Protein AF-G7K9T1-F1 (afdb_monomer_lite)

pLDDT: mean 70.39, std 12.78, range [26.98, 88.88]

Secondary structure (DSSP, 8-state):
-------TT--S---SSPPPHHHHHHHHHHHHHHTT----TTS------TT-SSS---HHHHHHHHHSSS---TTSSSS---HHIIIII-HHHHHHHHHHHHHTT------SSHHHHHHHHHT-TT--HHHHHHHHHHHHH--

Sequence (143 aa):
MCALGWEVGGEAWSWRRILWAWEEELIVECSHLVNNVVLQTDVLERWQWDPDIDGGYTVSGAYHILTAQNRPSKSGCGHDESASHLILHCDIFDSLWQNVRSWIGVSGVEPYDICDHFFKFTHHIGSSKKRTSFLQLIWLLCV

Structure (mmCIF, N/CA/C/O backbone):
data_AF-G7K9T1-F1
#
_entry.id   AF-G7K9T1-F1
#
loop_
_atom_site.group_PDB
_atom_site.id
_atom_site.type_symbol
_atom_site.label_atom_id
_atom_site.label_alt_id
_atom_site.label_comp_id
_atom_site.label_asym_id
_atom_site.label_entity_id
_atom_site.label_seq_id
_atom_site.pdbx_PDB_ins_code
_atom_site.Cartn_x
_atom_site.Cartn_y
_atom_site.Cartn_z
_atom_site.occupancy
_atom_site.B_iso_or_equiv
_atom_site.auth_seq_id
_atom_site.auth_comp_id
_atom_site.auth_asym_id
_atom_site.auth_atom_id
_atom_site.pdbx_PDB_model_num
ATOM 1 N N . MET A 1 1 ? 33.728 -10.689 3.811 1.00 29.03 1 MET A N 1
ATOM 2 C CA . MET A 1 1 ? 33.158 -11.694 4.732 1.00 29.03 1 MET A CA 1
ATOM 3 C C . MET A 1 1 ? 32.466 -10.937 5.855 1.00 29.03 1 MET A C 1
ATOM 5 O O . MET A 1 1 ? 33.137 -10.466 6.761 1.00 29.03 1 MET A O 1
ATOM 9 N N . CYS A 1 2 ? 31.160 -10.699 5.724 1.00 26.98 2 CYS A N 1
ATOM 10 C CA . CYS A 1 2 ? 30.364 -10.021 6.748 1.00 26.98 2 CYS A CA 1
ATOM 11 C C . CYS A 1 2 ? 30.034 -11.028 7.851 1.00 26.98 2 CYS A C 1
ATOM 13 O O . CYS A 1 2 ? 29.334 -12.008 7.608 1.00 26.98 2 CYS A O 1
ATOM 15 N N . ALA A 1 3 ? 30.597 -10.805 9.035 1.00 33.59 3 ALA A N 1
ATOM 16 C CA . ALA A 1 3 ? 30.340 -11.606 10.217 1.00 33.59 3 ALA A CA 1
ATOM 17 C C . ALA A 1 3 ? 29.078 -11.091 10.926 1.00 33.59 3 ALA A C 1
ATOM 19 O O . ALA A 1 3 ? 29.035 -9.952 11.375 1.00 33.59 3 ALA A O 1
ATOM 20 N N . LEU A 1 4 ? 28.062 -11.956 10.943 1.00 43.31 4 LEU A N 1
ATOM 21 C CA . LEU A 1 4 ? 27.186 -12.288 12.071 1.00 43.31 4 LEU A CA 1
ATOM 22 C C . LEU A 1 4 ? 26.812 -11.150 13.039 1.00 43.31 4 LEU A C 1
ATOM 24 O O . LEU A 1 4 ? 27.547 -10.827 13.963 1.00 43.31 4 LEU A O 1
ATOM 28 N N . GLY A 1 5 ? 25.581 -10.668 12.878 1.00 36.62 5 GLY A N 1
ATOM 29 C CA . GLY A 1 5 ? 24.796 -9.988 13.909 1.00 36.62 5 GLY A CA 1
ATOM 30 C C . GLY A 1 5 ? 23.368 -10.535 13.917 1.00 36.62 5 GLY A C 1
ATOM 31 O O . GLY A 1 5 ? 22.418 -9.787 13.737 1.00 36.62 5 GLY A O 1
ATOM 32 N N . TRP A 1 6 ? 23.229 -11.859 14.005 1.00 46.31 6 TRP A N 1
ATOM 33 C CA . TRP A 1 6 ? 21.948 -12.549 14.193 1.00 46.31 6 TRP A CA 1
ATOM 34 C C . TRP A 1 6 ? 22.057 -13.347 15.491 1.00 46.31 6 TRP A C 1
ATOM 36 O O . TRP A 1 6 ? 22.256 -14.559 15.474 1.00 46.31 6 TRP A O 1
ATOM 46 N N . GLU A 1 7 ? 22.041 -12.653 16.627 1.00 38.16 7 GLU A N 1
ATOM 47 C CA . GLU A 1 7 ? 22.002 -13.325 17.922 1.00 38.16 7 GLU A CA 1
ATOM 48 C C . GLU A 1 7 ? 20.568 -13.734 18.273 1.00 38.16 7 GLU A C 1
ATOM 50 O O . GLU A 1 7 ? 19.595 -13.006 18.042 1.00 38.16 7 GLU A O 1
ATOM 55 N N . VAL A 1 8 ? 20.457 -14.935 18.842 1.00 42.88 8 VAL A N 1
ATOM 56 C CA . VAL A 1 8 ? 19.244 -15.526 19.415 1.00 42.88 8 VAL A CA 1
ATOM 57 C C . VAL A 1 8 ? 18.907 -14.747 20.688 1.00 42.88 8 VAL A C 1
ATOM 59 O O . VAL A 1 8 ? 19.267 -15.126 21.795 1.00 42.88 8 VAL A O 1
ATOM 62 N N . GLY A 1 9 ? 18.285 -13.590 20.491 1.00 49.50 9 GLY A N 1
ATOM 63 C CA . GLY A 1 9 ? 17.938 -12.640 21.547 1.00 49.50 9 GLY A CA 1
ATOM 64 C C . GLY A 1 9 ? 17.066 -11.477 21.075 1.00 49.50 9 GLY A C 1
ATOM 65 O O . GLY A 1 9 ? 16.529 -10.767 21.910 1.00 49.50 9 GLY A O 1
ATOM 66 N N . GLY A 1 10 ? 16.873 -11.289 19.761 1.00 48.22 10 GLY A N 1
ATOM 67 C CA . GLY A 1 10 ? 15.834 -10.404 19.209 1.00 48.22 10 GLY A CA 1
ATOM 68 C C . GLY A 1 10 ? 15.991 -8.905 19.494 1.00 48.22 10 GLY A C 1
ATOM 69 O O . GLY A 1 10 ? 15.143 -8.122 19.080 1.00 48.22 10 GLY A O 1
ATOM 70 N N . GLU A 1 11 ? 17.063 -8.474 20.150 1.00 56.69 11 GLU A N 1
ATOM 71 C CA . GLU A 1 11 ? 17.321 -7.065 20.446 1.00 56.69 11 GLU A CA 1
ATOM 72 C C . GLU A 1 11 ? 18.282 -6.466 19.412 1.00 56.69 11 GLU A C 1
ATOM 74 O O . GLU A 1 11 ? 19.459 -6.254 19.680 1.00 56.69 11 GLU A O 1
ATOM 79 N N . ALA A 1 12 ? 17.798 -6.211 18.194 1.00 55.62 12 ALA A N 1
ATOM 80 C CA . ALA A 1 12 ? 18.599 -5.522 17.169 1.00 55.62 12 ALA A CA 1
ATOM 81 C C . ALA A 1 12 ? 17.937 -4.260 16.596 1.00 55.62 12 ALA A C 1
ATOM 83 O O . ALA A 1 12 ? 18.579 -3.509 15.864 1.00 55.62 12 ALA A O 1
ATOM 84 N N . TRP A 1 13 ? 16.677 -3.985 16.947 1.00 55.84 13 TRP A N 1
ATOM 85 C CA . TRP A 1 13 ? 15.938 -2.842 16.416 1.00 55.84 13 TRP A CA 1
ATOM 86 C C . TRP A 1 13 ? 15.186 -2.134 17.537 1.00 55.84 13 TRP A C 1
ATOM 88 O O . TRP A 1 13 ? 14.224 -2.660 18.089 1.00 55.84 13 TRP A O 1
ATOM 98 N N . SER A 1 14 ? 15.637 -0.927 17.876 1.00 68.81 14 SER A N 1
ATOM 99 C CA . SER A 1 14 ? 14.923 -0.019 18.769 1.00 68.81 14 SER A CA 1
ATOM 100 C C . SER A 1 14 ? 14.274 1.101 17.960 1.00 68.81 14 SER A C 1
ATOM 102 O O . SER A 1 14 ? 14.859 1.661 17.027 1.00 68.81 14 SER A O 1
ATOM 104 N N . TRP A 1 15 ? 13.032 1.437 18.304 1.00 70.31 15 TRP A N 1
ATOM 105 C CA . TRP A 1 15 ? 12.357 2.590 17.722 1.00 70.31 15 TRP A CA 1
ATOM 106 C C . TRP A 1 15 ? 13.078 3.873 18.151 1.00 70.31 15 TRP A C 1
ATOM 108 O O . TRP A 1 15 ? 13.440 4.032 19.315 1.00 70.31 15 TRP A O 1
ATOM 118 N N . ARG A 1 16 ? 13.252 4.834 17.228 1.00 79.12 16 ARG A N 1
ATOM 119 C CA . ARG A 1 16 ? 13.896 6.132 17.539 1.00 79.12 16 ARG A CA 1
ATOM 120 C C . ARG A 1 16 ? 13.173 6.927 18.631 1.00 79.12 16 ARG A C 1
ATOM 122 O O . ARG A 1 16 ? 13.762 7.833 19.213 1.00 79.12 16 ARG A O 1
ATOM 129 N N . ARG A 1 17 ? 11.899 6.619 18.878 1.00 88.88 17 ARG A N 1
ATOM 130 C CA . ARG A 1 17 ? 11.106 7.148 19.987 1.00 88.88 17 ARG A CA 1
ATOM 131 C C . ARG A 1 17 ? 10.185 6.069 20.539 1.00 88.88 17 ARG A C 1
ATOM 133 O O . ARG A 1 17 ? 9.843 5.133 19.821 1.00 88.88 17 ARG A O 1
ATOM 140 N N . ILE A 1 18 ? 9.746 6.261 21.782 1.00 83.38 18 ILE A N 1
ATOM 141 C CA . ILE A 1 18 ? 8.672 5.466 22.381 1.00 83.38 18 ILE A CA 1
ATOM 142 C C . ILE A 1 18 ? 7.415 5.644 21.526 1.00 83.38 18 ILE A C 1
ATOM 144 O O . ILE A 1 18 ? 7.086 6.757 21.087 1.00 83.38 18 ILE A O 1
ATOM 148 N N . LEU A 1 19 ? 6.760 4.524 21.256 1.00 82.50 19 LEU A N 1
ATOM 149 C CA . LEU A 1 19 ? 5.530 4.485 20.496 1.00 82.50 19 LEU A CA 1
ATOM 150 C C . LEU A 1 19 ? 4.380 4.985 21.362 1.00 82.50 19 LEU A C 1
ATOM 152 O O . LEU A 1 19 ? 4.348 4.800 22.578 1.00 82.50 19 LEU A O 1
ATOM 156 N N . TRP A 1 20 ? 3.425 5.650 20.737 1.00 86.00 20 TRP A N 1
ATOM 157 C CA . TRP A 1 20 ? 2.174 5.948 21.408 1.00 86.00 20 TRP A CA 1
ATOM 158 C C . TRP A 1 20 ? 1.330 4.681 21.526 1.00 86.00 20 TRP A C 1
ATOM 160 O O . TRP A 1 20 ? 1.437 3.780 20.701 1.00 86.00 20 TRP A O 1
ATOM 170 N N . ALA A 1 21 ? 0.424 4.644 22.506 1.00 83.69 21 ALA A N 1
ATOM 171 C CA . ALA A 1 21 ? -0.456 3.492 22.718 1.00 83.69 21 ALA A CA 1
ATOM 172 C C . ALA A 1 21 ? -1.205 3.072 21.438 1.00 83.69 21 ALA A C 1
ATOM 174 O O . ALA A 1 21 ? -1.349 1.889 21.162 1.00 83.69 21 ALA A O 1
ATOM 175 N N . TRP A 1 22 ? -1.618 4.034 20.606 1.00 78.94 22 TRP A N 1
ATOM 176 C CA . TRP A 1 22 ? -2.276 3.736 19.334 1.00 78.94 22 TRP A CA 1
ATOM 177 C C . TRP A 1 22 ? -1.323 3.158 18.275 1.00 78.94 22 TRP A C 1
ATOM 179 O O . TRP A 1 22 ? -1.767 2.394 17.428 1.00 78.94 22 TRP A O 1
ATOM 189 N N . GLU A 1 23 ? -0.030 3.487 18.310 1.00 81.31 23 GLU A N 1
ATOM 190 C CA . GLU A 1 23 ? 0.982 2.912 17.412 1.00 81.31 23 GLU A CA 1
ATOM 191 C C . GLU A 1 23 ? 1.320 1.475 17.808 1.00 81.31 23 GLU A C 1
ATOM 193 O O . GLU A 1 23 ? 1.449 0.619 16.938 1.00 81.31 23 GLU A O 1
ATOM 198 N N . GLU A 1 24 ? 1.415 1.188 19.109 1.00 83.50 24 GLU A N 1
ATOM 199 C CA . GLU A 1 24 ? 1.594 -0.181 19.608 1.00 83.50 24 GLU A CA 1
ATOM 200 C C . GLU A 1 24 ? 0.410 -1.069 19.218 1.00 83.50 24 GLU A C 1
ATOM 2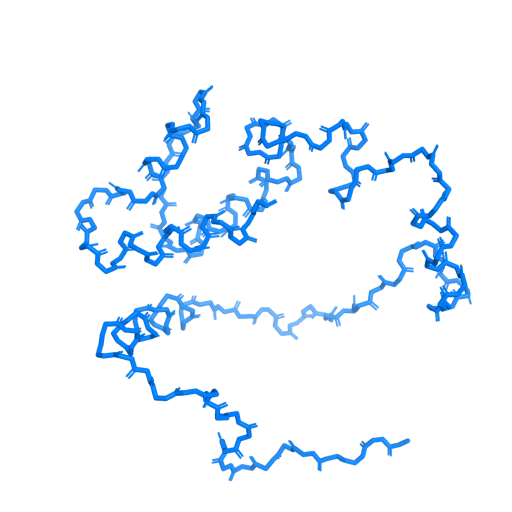02 O O . GLU A 1 24 ? 0.592 -2.179 18.724 1.00 83.50 24 GLU A O 1
ATOM 207 N N . GLU A 1 25 ? -0.811 -0.557 19.364 1.00 82.50 25 GLU A N 1
ATOM 208 C CA . GLU A 1 25 ? -2.017 -1.261 18.934 1.00 82.50 25 GLU A CA 1
ATOM 209 C C . GLU A 1 25 ? -2.052 -1.489 17.418 1.00 82.50 25 GLU A C 1
ATOM 211 O O . GLU A 1 25 ? -2.433 -2.576 16.982 1.00 82.50 25 GLU A O 1
ATOM 216 N N . LEU A 1 26 ? -1.623 -0.504 16.614 1.00 79.25 26 LEU A N 1
ATOM 217 C CA . LEU A 1 26 ? -1.465 -0.688 15.170 1.00 79.25 26 LEU A CA 1
ATOM 218 C C . LEU A 1 26 ? -0.441 -1.781 14.872 1.00 79.25 26 LEU A C 1
ATOM 220 O O . LEU A 1 26 ? -0.718 -2.633 14.044 1.00 79.25 26 LEU A O 1
ATOM 224 N N . ILE A 1 27 ? 0.703 -1.812 15.559 1.00 81.31 27 ILE A N 1
ATOM 225 C CA . ILE A 1 27 ? 1.731 -2.848 15.369 1.00 81.31 27 ILE A CA 1
ATOM 226 C C . ILE A 1 27 ? 1.207 -4.237 15.727 1.00 81.31 27 ILE A C 1
ATOM 228 O O . ILE A 1 27 ? 1.515 -5.199 15.023 1.00 81.31 27 ILE A O 1
ATOM 232 N N . VAL A 1 28 ? 0.406 -4.361 16.785 1.00 82.25 28 VAL A N 1
ATOM 233 C CA . VAL A 1 28 ? -0.260 -5.626 17.121 1.00 82.25 28 VAL A CA 1
ATOM 234 C C . VAL A 1 28 ? -1.185 -6.051 15.979 1.00 82.25 28 VAL A C 1
ATOM 236 O O . VAL A 1 28 ? -1.137 -7.203 15.548 1.00 82.25 28 VAL A O 1
ATOM 239 N N . GLU A 1 29 ? -1.967 -5.126 15.422 1.00 79.00 29 GLU A N 1
ATOM 240 C CA . GLU A 1 29 ? -2.827 -5.399 14.266 1.00 79.00 29 GLU A CA 1
ATOM 241 C C . GLU A 1 29 ? -2.024 -5.766 13.002 1.00 79.00 29 GLU A C 1
ATOM 243 O O . GLU A 1 29 ? -2.344 -6.762 12.348 1.00 79.00 29 GLU A O 1
ATOM 248 N N . CYS A 1 30 ? -0.932 -5.048 12.709 1.00 74.56 30 CYS A N 1
ATOM 249 C CA . CYS A 1 30 ? 0.022 -5.385 11.648 1.00 74.56 30 CYS A CA 1
ATOM 250 C C . CYS A 1 30 ? 0.535 -6.812 11.823 1.00 74.56 30 CYS A C 1
ATOM 252 O O . CYS A 1 30 ? 0.528 -7.597 10.881 1.00 74.56 30 CYS A O 1
ATOM 254 N N . SER A 1 31 ? 0.985 -7.142 13.035 1.00 78.06 31 SER A N 1
ATOM 255 C CA . SER A 1 31 ? 1.562 -8.439 13.371 1.00 78.06 31 SER A CA 1
ATOM 256 C C . SER A 1 31 ? 0.552 -9.552 13.122 1.00 78.06 31 SER A C 1
ATOM 258 O O . SER A 1 31 ? 0.879 -10.543 12.478 1.00 78.06 31 SER A O 1
ATOM 260 N N . HIS A 1 32 ? -0.706 -9.379 13.532 1.00 77.81 32 HIS A N 1
ATOM 261 C CA . HIS A 1 32 ? -1.757 -10.355 13.240 1.00 77.81 32 HIS A CA 1
ATOM 262 C C . HIS A 1 32 ? -2.000 -10.552 11.738 1.00 77.81 32 HIS A C 1
ATOM 264 O O . HIS A 1 32 ? -2.229 -11.680 11.309 1.00 77.81 32 HIS A O 1
ATOM 270 N N . LEU A 1 33 ? -1.927 -9.489 10.937 1.00 69.81 33 LEU A N 1
ATOM 271 C CA . LEU A 1 33 ? -2.102 -9.575 9.484 1.00 69.81 33 LEU A CA 1
ATOM 272 C C . LEU A 1 33 ? -0.886 -10.216 8.795 1.00 69.81 33 LEU A C 1
ATOM 274 O O . LEU A 1 33 ? -1.052 -11.059 7.914 1.00 69.81 33 LEU A O 1
ATOM 278 N N . VAL A 1 34 ? 0.332 -9.882 9.227 1.00 69.81 34 VAL A N 1
ATOM 279 C CA . VAL A 1 34 ? 1.584 -10.447 8.692 1.00 69.81 34 VAL A CA 1
ATOM 280 C C . VAL A 1 34 ? 1.767 -11.910 9.098 1.00 69.81 34 VAL A C 1
ATOM 282 O O . VAL A 1 34 ? 2.232 -12.703 8.291 1.00 69.81 34 VAL A O 1
ATOM 285 N N . ASN A 1 35 ? 1.360 -12.311 10.303 1.00 69.06 35 ASN A N 1
ATOM 286 C CA . ASN A 1 35 ? 1.507 -13.698 10.767 1.00 69.06 35 ASN A CA 1
ATOM 287 C C . ASN A 1 35 ? 0.665 -14.711 9.971 1.00 69.06 35 ASN A C 1
ATOM 289 O O . ASN A 1 35 ? 0.904 -15.910 10.077 1.00 69.06 35 ASN A O 1
ATOM 293 N N . ASN A 1 36 ? -0.295 -14.255 9.160 1.00 65.19 36 ASN A N 1
ATOM 294 C CA . ASN A 1 36 ? -1.020 -15.116 8.222 1.00 65.19 36 ASN A CA 1
ATOM 295 C C . ASN A 1 36 ? -0.287 -15.294 6.878 1.00 65.19 36 ASN A C 1
ATOM 297 O O . ASN A 1 36 ? -0.766 -16.030 6.016 1.00 65.19 36 ASN A O 1
ATOM 301 N N . VAL A 1 37 ? 0.861 -14.637 6.680 1.00 61.97 37 VAL A N 1
ATOM 302 C CA . VAL A 1 37 ? 1.709 -14.821 5.497 1.00 61.97 37 VAL A CA 1
ATOM 303 C C . VAL A 1 37 ? 2.560 -16.059 5.686 1.00 61.97 37 VAL A C 1
ATOM 305 O O . VAL A 1 37 ? 3.422 -16.115 6.561 1.00 61.97 37 VAL A O 1
ATOM 308 N N . VAL A 1 38 ? 2.377 -17.031 4.803 1.00 64.50 38 VAL A N 1
ATOM 309 C CA . VAL A 1 38 ? 3.353 -18.100 4.620 1.00 64.50 38 VAL A CA 1
ATOM 310 C C . VAL A 1 38 ? 4.333 -17.628 3.554 1.00 64.50 38 VAL A C 1
ATOM 312 O O . VAL A 1 38 ? 3.995 -17.591 2.372 1.00 64.50 38 VAL A O 1
ATOM 315 N N . LEU A 1 39 ? 5.533 -17.225 3.973 1.00 59.78 39 LEU A N 1
ATOM 316 C CA . LEU A 1 39 ? 6.616 -16.935 3.037 1.00 59.78 39 LEU A CA 1
ATOM 317 C C . LEU A 1 39 ? 7.015 -18.240 2.340 1.00 59.78 39 LEU A C 1
ATOM 319 O O . LEU A 1 39 ? 7.306 -19.240 3.001 1.00 59.78 39 LEU A O 1
ATOM 323 N N . GLN A 1 40 ? 7.000 -18.233 1.009 1.00 59.97 40 GLN A N 1
ATOM 324 C CA . GLN A 1 40 ? 7.471 -19.353 0.201 1.00 59.97 40 GLN A CA 1
ATOM 325 C C . GLN A 1 40 ? 8.996 -19.419 0.302 1.00 59.97 40 GLN A C 1
ATOM 327 O O . GLN A 1 40 ? 9.708 -18.667 -0.353 1.00 59.97 40 GLN A O 1
ATOM 332 N N . THR A 1 41 ? 9.502 -20.290 1.173 1.00 59.84 41 THR A N 1
ATOM 333 C CA . THR A 1 41 ? 10.946 -20.488 1.382 1.00 59.84 41 THR A CA 1
ATOM 334 C C . THR A 1 41 ? 11.582 -21.405 0.335 1.00 59.84 41 THR A C 1
ATOM 336 O O . THR A 1 41 ? 12.800 -21.583 0.330 1.00 59.84 41 THR A O 1
ATOM 339 N N . ASP A 1 42 ? 10.771 -21.999 -0.541 1.00 67.50 42 ASP A N 1
ATOM 340 C CA . ASP A 1 42 ? 11.182 -22.860 -1.649 1.00 67.50 42 ASP A CA 1
ATOM 341 C C . ASP A 1 42 ? 11.500 -22.079 -2.934 1.00 67.50 42 ASP A C 1
ATOM 343 O O . ASP A 1 42 ? 12.194 -22.594 -3.814 1.00 67.50 42 ASP A O 1
ATOM 347 N N . VAL A 1 43 ? 11.072 -20.818 -3.021 1.00 64.19 43 VAL A N 1
ATOM 348 C CA . VAL A 1 43 ? 11.514 -19.888 -4.059 1.00 64.19 43 VAL A CA 1
ATOM 349 C C . VAL A 1 43 ? 12.797 -19.217 -3.576 1.00 64.19 43 VAL A C 1
ATOM 351 O O . VAL A 1 43 ? 12.820 -18.542 -2.551 1.00 64.19 43 VAL A O 1
ATOM 354 N N . LEU A 1 44 ? 13.897 -19.394 -4.314 1.00 54.59 44 LEU A N 1
ATOM 355 C CA . LEU A 1 44 ? 15.119 -18.632 -4.062 1.00 54.59 44 LEU A CA 1
ATOM 356 C C . LEU A 1 44 ? 14.817 -17.144 -4.283 1.00 54.59 44 LEU A C 1
ATOM 358 O O . LEU A 1 44 ? 14.731 -16.702 -5.429 1.00 54.59 44 LEU A O 1
ATOM 362 N N . GLU A 1 45 ? 14.690 -16.378 -3.198 1.00 54.44 45 GLU A N 1
ATOM 363 C CA . GLU A 1 45 ? 14.650 -14.914 -3.231 1.00 54.44 45 GLU A CA 1
ATOM 364 C C . GLU A 1 45 ? 15.987 -14.389 -3.773 1.00 54.44 45 GLU A C 1
ATOM 366 O O . GLU A 1 45 ? 16.939 -14.103 -3.042 1.00 54.44 45 GLU A O 1
ATOM 371 N N . ARG A 1 46 ? 16.099 -14.317 -5.100 1.00 54.78 46 ARG A N 1
ATOM 372 C CA . ARG A 1 46 ? 17.262 -13.757 -5.775 1.00 54.78 46 ARG A CA 1
ATOM 373 C C . ARG A 1 46 ? 16.966 -12.302 -6.104 1.00 54.78 46 ARG A C 1
ATOM 375 O O . ARG A 1 46 ? 16.203 -12.006 -7.014 1.00 54.78 46 ARG A O 1
ATOM 382 N N . TRP A 1 47 ? 17.640 -11.397 -5.403 1.00 57.72 47 TRP A N 1
ATOM 383 C CA . TRP A 1 47 ? 17.759 -10.010 -5.836 1.00 57.72 47 TRP A CA 1
ATOM 384 C C . TRP A 1 47 ? 18.558 -9.981 -7.141 1.00 57.72 47 TRP A C 1
ATOM 386 O O . TRP A 1 47 ? 19.777 -10.164 -7.134 1.00 57.72 47 TRP A O 1
ATOM 396 N N . GLN A 1 48 ? 17.865 -9.823 -8.267 1.00 61.94 48 GLN A N 1
ATOM 397 C CA . GLN A 1 48 ? 18.477 -9.759 -9.588 1.00 61.94 48 GLN A CA 1
ATOM 398 C C . GLN A 1 48 ? 18.556 -8.307 -10.055 1.00 61.94 48 GLN A C 1
ATOM 400 O O . GLN A 1 48 ? 17.570 -7.574 -10.042 1.00 61.94 48 GLN A O 1
ATOM 405 N N . TRP A 1 49 ? 19.752 -7.893 -10.469 1.00 67.62 49 TRP A N 1
ATOM 406 C CA . TRP A 1 49 ? 19.941 -6.654 -11.207 1.00 67.62 49 TRP A CA 1
ATOM 407 C C . TRP A 1 49 ? 19.571 -6.921 -12.668 1.00 67.62 49 TRP A C 1
ATOM 409 O O . TRP A 1 49 ? 20.375 -7.433 -13.435 1.00 67.62 49 TRP A O 1
ATOM 419 N N . ASP A 1 50 ? 18.319 -6.646 -13.020 1.00 63.25 50 ASP A N 1
ATOM 420 C CA . ASP A 1 50 ? 17.765 -6.890 -14.358 1.00 63.25 50 ASP A CA 1
ATOM 421 C C . ASP A 1 50 ? 18.486 -6.158 -15.517 1.00 63.25 50 ASP A C 1
ATOM 423 O O . ASP A 1 50 ? 18.604 -6.731 -16.599 1.00 63.25 50 ASP A O 1
ATOM 427 N N . PRO A 1 51 ? 19.044 -4.940 -15.331 1.00 66.88 51 PRO A N 1
ATOM 428 C CA . PRO A 1 51 ? 19.662 -4.208 -16.437 1.00 66.88 51 PRO A CA 1
ATOM 429 C C . PRO A 1 51 ? 20.944 -4.827 -17.001 1.00 66.88 51 PRO A C 1
ATOM 431 O O . PRO A 1 51 ? 21.330 -4.486 -18.117 1.00 66.88 51 PRO A O 1
ATOM 434 N N . ASP A 1 52 ? 21.634 -5.671 -16.232 1.00 62.41 52 ASP A N 1
ATOM 435 C CA . ASP A 1 52 ? 22.867 -6.315 -16.678 1.00 62.41 52 ASP A CA 1
ATOM 436 C C . ASP A 1 52 ? 23.066 -7.653 -15.950 1.00 62.41 52 ASP A C 1
ATOM 438 O O . ASP A 1 52 ? 23.286 -7.707 -14.737 1.00 62.41 52 ASP A O 1
ATOM 442 N N . ILE A 1 53 ? 22.942 -8.742 -16.712 1.00 60.16 53 ILE A N 1
ATOM 443 C CA . ILE A 1 53 ? 23.046 -10.123 -16.222 1.00 60.16 53 ILE A CA 1
ATOM 444 C C . ILE A 1 53 ? 24.519 -10.557 -16.110 1.00 60.16 53 ILE A C 1
ATOM 446 O O . ILE A 1 53 ? 24.834 -11.425 -15.293 1.00 60.16 53 ILE A O 1
ATOM 450 N N . ASP A 1 54 ? 25.423 -9.925 -16.867 1.00 60.84 54 ASP A N 1
ATOM 451 C CA . ASP A 1 54 ? 26.843 -10.296 -16.938 1.00 60.84 54 ASP A CA 1
ATOM 452 C C . ASP A 1 54 ? 27.735 -9.345 -16.121 1.00 60.84 54 ASP A C 1
ATOM 454 O O . ASP A 1 54 ? 28.711 -9.769 -15.493 1.00 60.84 54 ASP A O 1
ATOM 458 N N . GLY A 1 55 ? 27.389 -8.058 -16.081 1.00 62.44 55 GLY A N 1
ATOM 459 C CA . GLY A 1 55 ? 27.995 -7.045 -15.226 1.00 62.44 55 GLY A CA 1
ATOM 460 C C . GLY A 1 55 ? 27.095 -6.762 -14.032 1.00 62.44 55 GLY A C 1
ATOM 461 O O . GLY A 1 55 ? 26.188 -5.942 -14.103 1.00 62.44 55 GLY A O 1
ATOM 462 N N . GLY A 1 56 ? 27.338 -7.434 -12.905 1.00 65.56 56 GLY A N 1
ATOM 463 C CA . GLY A 1 56 ? 26.583 -7.186 -11.671 1.00 65.56 56 GLY A CA 1
ATOM 464 C C . GLY A 1 56 ? 26.494 -5.696 -11.290 1.00 65.56 56 GLY A C 1
ATOM 465 O O . GLY A 1 56 ? 27.219 -4.852 -11.809 1.00 65.56 56 GLY A O 1
ATOM 466 N N . TYR A 1 57 ? 25.614 -5.365 -10.343 1.00 67.12 57 TYR A N 1
ATOM 467 C CA . TYR A 1 57 ? 25.300 -3.985 -9.948 1.00 67.12 57 TYR A CA 1
ATOM 468 C C . TYR A 1 57 ? 26.528 -3.055 -9.854 1.00 67.12 57 TYR A C 1
ATOM 470 O O . TYR A 1 57 ? 27.381 -3.202 -8.973 1.00 67.12 57 TYR A O 1
ATOM 478 N N . THR A 1 58 ? 26.578 -2.039 -10.722 1.00 78.12 58 THR A N 1
ATOM 479 C CA . THR A 1 58 ? 27.529 -0.927 -10.608 1.00 78.12 58 THR A CA 1
ATOM 480 C C . THR A 1 58 ? 26.787 0.375 -10.333 1.00 78.12 58 THR A C 1
ATOM 482 O O . THR A 1 58 ? 25.778 0.686 -10.966 1.00 78.12 58 THR A O 1
ATOM 485 N N . VAL A 1 59 ? 27.320 1.184 -9.413 1.00 73.25 59 VAL A N 1
ATOM 486 C CA . VAL A 1 59 ? 26.752 2.503 -9.076 1.00 73.25 59 VAL A CA 1
ATOM 487 C C . VAL A 1 59 ? 26.676 3.405 -10.314 1.00 73.25 59 VAL A C 1
ATOM 489 O O . VAL A 1 59 ? 25.704 4.132 -10.484 1.00 73.25 59 VAL A O 1
ATOM 492 N N . SER A 1 60 ? 27.668 3.319 -11.207 1.00 73.31 60 SER A N 1
ATOM 493 C CA . SER A 1 60 ? 27.693 4.069 -12.470 1.00 73.31 60 SER A CA 1
ATOM 494 C C . SER A 1 60 ? 26.587 3.624 -13.434 1.00 73.31 60 SER A C 1
ATOM 496 O O . SER A 1 60 ? 25.881 4.470 -13.980 1.00 73.31 60 SER A O 1
ATOM 498 N N . GLY A 1 61 ? 26.372 2.311 -13.591 1.00 71.06 61 GLY A N 1
ATOM 499 C CA . GLY A 1 61 ? 25.277 1.769 -14.400 1.00 71.06 61 GLY A CA 1
ATOM 500 C C . GLY A 1 61 ? 23.908 2.178 -13.858 1.00 71.06 61 GLY A C 1
ATOM 501 O O . GLY A 1 61 ? 23.067 2.659 -14.615 1.00 71.06 61 GLY A O 1
ATOM 502 N N . ALA A 1 62 ? 23.719 2.103 -12.537 1.00 70.31 62 ALA A N 1
ATOM 503 C CA . ALA A 1 62 ? 22.503 2.581 -11.882 1.00 70.31 62 ALA A CA 1
ATOM 504 C C . ALA A 1 62 ? 22.269 4.079 -12.140 1.00 70.31 62 ALA A C 1
ATOM 506 O O . ALA A 1 62 ? 21.165 4.481 -12.503 1.00 70.31 62 ALA A O 1
ATOM 507 N N . TYR A 1 63 ? 23.310 4.908 -12.018 1.00 69.00 63 TYR A N 1
ATOM 508 C CA . TYR A 1 63 ? 23.199 6.346 -12.258 1.00 69.00 63 TYR A CA 1
ATOM 509 C C . TYR A 1 63 ? 22.867 6.662 -13.721 1.00 69.00 63 TYR A C 1
ATOM 511 O O . TYR A 1 63 ? 22.004 7.498 -13.982 1.00 69.00 63 TYR A O 1
ATOM 519 N N . HIS A 1 64 ? 23.487 5.964 -14.678 1.00 68.38 64 HIS A N 1
ATOM 520 C CA . HIS A 1 64 ? 23.195 6.107 -16.105 1.00 68.38 64 HIS A CA 1
ATOM 521 C C . HIS A 1 64 ? 21.752 5.728 -16.449 1.00 68.38 64 HIS A C 1
ATOM 523 O O . HIS A 1 64 ? 21.104 6.465 -17.184 1.00 68.38 64 HIS A O 1
ATOM 529 N N . ILE A 1 65 ? 21.218 4.644 -15.883 1.00 66.12 65 ILE A N 1
ATOM 530 C CA . ILE A 1 65 ? 19.815 4.237 -16.082 1.00 66.12 65 ILE A CA 1
ATOM 531 C C . ILE A 1 65 ? 18.856 5.286 -15.512 1.00 66.12 65 ILE A C 1
ATOM 533 O O . ILE A 1 65 ? 17.877 5.653 -16.154 1.00 66.12 65 ILE A O 1
ATOM 537 N N . LEU A 1 66 ? 19.157 5.813 -14.323 1.00 62.16 66 LEU A N 1
ATOM 538 C CA . LEU A 1 66 ? 18.320 6.820 -13.668 1.00 62.16 66 LEU A CA 1
ATOM 539 C C . LEU A 1 66 ? 18.349 8.185 -14.377 1.00 62.16 66 LEU A C 1
ATOM 541 O O . LEU A 1 66 ? 17.403 8.961 -14.241 1.00 62.16 66 LEU A O 1
ATOM 545 N N . THR A 1 67 ? 19.426 8.495 -15.105 1.00 61.06 67 THR A N 1
ATOM 546 C CA . THR A 1 67 ? 19.642 9.804 -15.750 1.00 61.06 67 THR A CA 1
ATOM 547 C C . THR A 1 67 ? 19.456 9.796 -17.270 1.00 61.06 67 THR A C 1
ATOM 549 O O . THR A 1 67 ? 19.240 10.863 -17.846 1.00 61.06 67 THR A O 1
ATOM 552 N N . ALA A 1 68 ? 19.467 8.631 -17.928 1.00 62.06 68 ALA A N 1
ATOM 553 C CA . ALA A 1 68 ? 19.110 8.469 -19.337 1.00 62.06 68 ALA A CA 1
ATOM 554 C C . ALA A 1 68 ? 17.589 8.618 -19.499 1.00 62.06 68 ALA A C 1
ATOM 556 O O . ALA A 1 68 ? 16.812 7.677 -19.374 1.00 62.06 68 ALA A O 1
ATOM 557 N N . GLN A 1 69 ? 17.151 9.850 -19.728 1.00 51.66 69 GLN A N 1
ATOM 558 C CA . GLN A 1 69 ? 15.753 10.247 -19.859 1.00 51.66 69 GLN A CA 1
ATOM 559 C C . GLN A 1 69 ? 15.078 9.668 -21.114 1.00 51.66 69 GLN A C 1
ATOM 561 O O . GLN A 1 69 ? 14.866 10.353 -22.109 1.00 51.66 69 GLN A O 1
ATOM 566 N N . ASN A 1 70 ? 14.646 8.421 -21.009 1.00 48.88 70 ASN A N 1
ATOM 567 C CA . ASN A 1 70 ? 13.360 7.965 -21.517 1.00 48.88 70 ASN A CA 1
ATOM 568 C C . ASN A 1 70 ? 12.797 7.159 -20.361 1.00 48.88 70 ASN A C 1
ATOM 570 O O . ASN A 1 70 ? 13.136 5.990 -20.270 1.00 48.88 70 ASN A O 1
ATOM 574 N N . ARG A 1 71 ? 12.096 7.814 -19.416 1.00 52.91 71 ARG A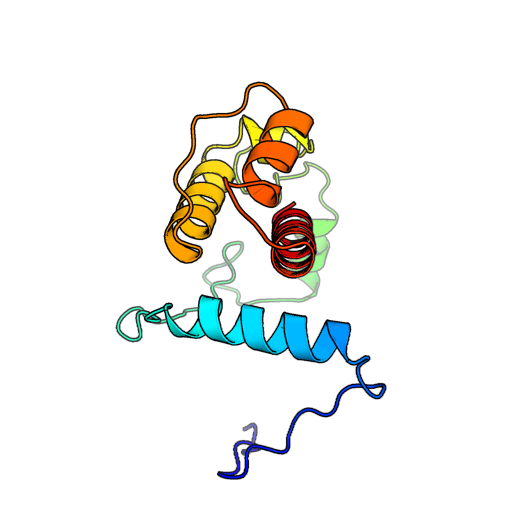 N 1
ATOM 575 C CA . ARG A 1 71 ? 11.601 7.205 -18.167 1.00 52.91 71 ARG A CA 1
ATOM 576 C C . ARG A 1 71 ? 11.001 5.833 -18.501 1.00 52.91 71 ARG A C 1
ATOM 578 O O . ARG A 1 71 ? 9.872 5.793 -18.989 1.00 52.91 71 ARG A O 1
ATOM 585 N N . PRO A 1 72 ? 11.717 4.719 -18.267 1.00 52.84 72 PRO A N 1
ATOM 586 C CA . PRO A 1 72 ? 11.042 3.448 -18.205 1.00 52.84 72 PRO A CA 1
ATOM 587 C C . PRO A 1 72 ? 10.180 3.598 -16.961 1.00 52.84 72 PRO A C 1
ATOM 589 O O . PRO A 1 72 ? 10.670 4.041 -15.916 1.00 52.84 72 PRO A O 1
ATOM 592 N N . SER A 1 73 ? 8.889 3.330 -17.079 1.00 53.75 73 SER A N 1
ATOM 593 C CA . SER A 1 73 ? 8.037 3.162 -15.908 1.00 53.75 73 SER A CA 1
ATOM 594 C C . SER A 1 73 ? 8.811 2.329 -14.872 1.00 53.75 73 SER A C 1
ATOM 596 O O . SER A 1 73 ? 9.258 1.235 -15.218 1.00 53.75 73 SER A O 1
ATOM 598 N N . LYS A 1 74 ? 9.032 2.824 -13.647 1.00 60.12 74 LYS A N 1
ATOM 599 C CA . LYS A 1 74 ? 9.554 2.037 -12.514 1.00 60.12 74 LYS A CA 1
ATOM 600 C C . LYS A 1 74 ? 8.786 0.731 -12.321 1.00 60.12 74 LYS A C 1
ATOM 602 O O . LYS A 1 74 ? 9.366 -0.253 -11.881 1.00 60.12 74 LYS A O 1
ATOM 607 N N . SER A 1 75 ? 7.504 0.725 -12.668 1.00 64.00 75 SER A N 1
ATOM 608 C CA . SER A 1 75 ? 6.654 -0.465 -12.710 1.00 64.00 75 SER A CA 1
ATOM 609 C C . SER A 1 75 ? 6.992 -1.446 -13.841 1.00 64.00 75 SER A C 1
ATOM 611 O O . SER A 1 75 ? 6.553 -2.583 -13.789 1.00 64.00 75 SER A O 1
ATOM 613 N N . GLY A 1 76 ? 7.762 -1.043 -14.854 1.00 68.00 76 GLY A N 1
ATOM 614 C CA . GLY A 1 76 ? 8.086 -1.850 -16.036 1.00 68.00 76 GLY A CA 1
ATOM 615 C C . GLY A 1 76 ? 6.956 -1.978 -17.071 1.00 68.00 76 GLY A C 1
ATOM 616 O O . GLY A 1 76 ? 7.142 -2.662 -18.072 1.00 68.00 76 GLY A O 1
ATOM 617 N N . CYS A 1 77 ? 5.805 -1.319 -16.877 1.00 72.94 77 CYS A N 1
ATOM 618 C CA . CYS A 1 77 ? 4.630 -1.429 -17.753 1.00 72.94 77 CYS A CA 1
ATOM 619 C C . CYS A 1 77 ? 4.699 -0.618 -19.065 1.00 72.94 77 CYS A C 1
ATOM 621 O O . CYS A 1 77 ? 3.809 -0.737 -19.903 1.00 72.94 77 CYS A O 1
ATOM 623 N N . GLY A 1 78 ? 5.716 0.227 -19.255 1.00 72.50 78 GLY A N 1
ATOM 624 C CA . GLY A 1 78 ? 5.917 1.020 -20.473 1.00 72.50 78 GLY A CA 1
ATOM 625 C C . GLY A 1 78 ? 5.011 2.252 -20.623 1.00 72.50 78 GLY A C 1
ATOM 626 O O . GLY A 1 78 ? 5.067 2.908 -21.662 1.00 72.50 78 GLY A O 1
ATOM 627 N N . HIS A 1 79 ? 4.207 2.592 -19.611 1.00 72.50 79 HIS A N 1
ATOM 628 C CA . HIS A 1 79 ? 3.313 3.759 -19.608 1.00 72.50 79 HIS A CA 1
ATOM 629 C C . HIS A 1 79 ? 3.757 4.846 -18.616 1.00 72.50 79 HIS A C 1
ATOM 631 O O . HIS A 1 79 ? 4.586 4.614 -17.739 1.00 72.50 79 HIS A O 1
ATOM 637 N N . ASP A 1 80 ? 3.192 6.051 -18.745 1.00 75.50 80 ASP A N 1
ATOM 638 C CA . ASP A 1 80 ? 3.457 7.142 -17.802 1.00 75.50 80 ASP A CA 1
ATOM 639 C C . ASP A 1 80 ? 2.925 6.809 -16.398 1.00 75.50 80 ASP A C 1
ATOM 641 O O . ASP A 1 80 ? 1.774 6.402 -16.211 1.00 75.50 80 ASP A O 1
ATOM 645 N N . GLU A 1 81 ? 3.781 6.993 -15.396 1.00 74.00 81 GLU A N 1
ATOM 646 C CA . GLU A 1 81 ? 3.511 6.621 -14.007 1.00 74.00 81 GLU A CA 1
ATOM 647 C C . GLU A 1 81 ? 2.692 7.692 -13.294 1.00 74.00 81 GLU A C 1
ATOM 649 O O . GLU A 1 81 ? 3.182 8.434 -12.440 1.00 74.00 81 GLU A O 1
ATOM 654 N N . SER A 1 82 ? 1.417 7.779 -13.655 1.00 79.62 82 SER A N 1
ATOM 655 C CA . SER A 1 82 ? 0.438 8.543 -12.887 1.00 79.62 82 SER A CA 1
ATOM 656 C C . SER A 1 82 ? -0.175 7.680 -11.785 1.00 79.62 82 SER A C 1
ATOM 658 O O . SER A 1 82 ? -0.317 6.468 -11.943 1.00 79.62 82 SER A O 1
ATOM 660 N N . ALA A 1 83 ? -0.618 8.305 -10.690 1.00 77.75 83 ALA A N 1
ATOM 661 C CA . ALA A 1 83 ? -1.373 7.607 -9.648 1.00 77.75 83 ALA A CA 1
ATOM 662 C C . ALA A 1 83 ? -2.608 6.892 -10.229 1.00 77.75 83 ALA A C 1
ATOM 664 O O . ALA A 1 83 ? -2.906 5.768 -9.845 1.00 77.75 83 ALA A O 1
ATOM 665 N N . SER A 1 84 ? -3.279 7.500 -11.214 1.00 79.88 84 SER A N 1
ATOM 666 C CA . SER A 1 84 ? -4.394 6.870 -11.930 1.00 79.88 84 SER A CA 1
ATOM 667 C C . SER A 1 84 ? -3.961 5.608 -12.666 1.00 79.88 84 SER A C 1
ATOM 669 O O . SER A 1 84 ? -4.640 4.591 -12.581 1.00 79.88 84 SER A O 1
ATOM 671 N N . HIS A 1 85 ? -2.824 5.648 -13.364 1.00 82.25 85 HIS A N 1
ATOM 672 C CA . HIS A 1 85 ? -2.314 4.479 -14.067 1.00 82.25 85 HIS A CA 1
ATOM 673 C C . HIS A 1 85 ? -1.898 3.373 -13.090 1.00 82.25 85 HIS A C 1
ATOM 675 O O . HIS A 1 85 ? -2.378 2.254 -13.221 1.00 82.25 85 HIS A O 1
ATOM 681 N N . LEU A 1 86 ? -1.091 3.685 -12.072 1.00 81.62 86 LEU A N 1
ATOM 682 C CA . LEU A 1 86 ? -0.600 2.703 -11.097 1.00 81.62 86 LEU A CA 1
ATOM 683 C C . LEU A 1 86 ? -1.723 2.063 -10.267 1.00 81.62 86 LEU A C 1
ATOM 685 O O . LEU A 1 86 ? -1.632 0.894 -9.924 1.00 81.62 86 LEU A O 1
ATOM 689 N N . ILE A 1 87 ? -2.785 2.799 -9.937 1.00 80.38 87 ILE A N 1
ATOM 690 C CA . ILE A 1 87 ? -3.838 2.298 -9.038 1.00 80.38 87 ILE A CA 1
ATOM 691 C C . ILE A 1 87 ? -4.986 1.628 -9.805 1.00 80.38 87 ILE A C 1
ATOM 693 O O . ILE A 1 87 ? -5.603 0.712 -9.267 1.00 80.38 87 ILE A O 1
ATOM 697 N N . LEU A 1 88 ? -5.297 2.083 -11.026 1.00 80.25 88 LEU A N 1
ATOM 698 C CA . LEU A 1 88 ? -6.512 1.668 -11.746 1.00 80.25 88 LEU A CA 1
ATOM 699 C C . LEU A 1 88 ? -6.260 0.963 -13.083 1.00 80.25 88 LEU A C 1
ATOM 701 O O . LEU A 1 88 ? -7.174 0.330 -13.601 1.00 80.25 88 LEU A O 1
ATOM 705 N N . HIS A 1 89 ? -5.088 1.132 -13.703 1.00 80.00 89 HIS A N 1
ATOM 706 C CA . HIS A 1 89 ? -4.903 0.764 -15.117 1.00 80.00 89 HIS A CA 1
ATOM 707 C C . HIS A 1 89 ? -3.591 0.035 -15.427 1.00 80.00 89 HIS A C 1
ATOM 709 O O . HIS A 1 89 ? -3.301 -0.216 -16.594 1.00 80.00 89 HIS A O 1
ATOM 715 N N . CYS A 1 90 ? -2.763 -0.251 -14.426 1.00 84.06 90 CYS A N 1
ATOM 716 C CA . CYS A 1 90 ? -1.475 -0.902 -14.606 1.00 84.06 90 CYS A CA 1
ATOM 717 C C . CYS A 1 90 ? -1.605 -2.376 -14.238 1.00 84.06 90 CYS A C 1
ATOM 719 O O . CYS A 1 90 ? -1.760 -2.694 -13.065 1.00 84.06 90 CYS A O 1
ATOM 721 N N . ASP A 1 91 ? -1.477 -3.271 -15.216 1.00 80.88 91 ASP A N 1
ATOM 722 C CA . ASP A 1 91 ? -1.629 -4.724 -15.025 1.00 80.88 91 ASP A CA 1
ATOM 723 C C . ASP A 1 91 ? -0.643 -5.306 -13.989 1.00 80.88 91 ASP A C 1
ATOM 725 O O . ASP A 1 91 ? -0.946 -6.252 -13.256 1.00 80.88 91 ASP A O 1
ATOM 729 N N . ILE A 1 92 ? 0.549 -4.707 -13.895 1.00 79.69 92 ILE A N 1
ATOM 730 C CA . ILE A 1 92 ? 1.585 -5.092 -12.926 1.00 79.69 92 ILE A CA 1
ATOM 731 C C . ILE A 1 92 ? 1.153 -4.706 -11.511 1.00 79.69 92 ILE A C 1
ATOM 733 O O . ILE A 1 92 ? 1.260 -5.505 -10.579 1.00 79.69 92 ILE A O 1
ATOM 737 N N . PHE A 1 93 ? 0.636 -3.488 -11.346 1.00 79.31 93 PHE A N 1
ATOM 738 C CA . PHE A 1 93 ? 0.149 -3.034 -10.051 1.00 79.31 93 PHE A CA 1
ATOM 739 C C . PHE A 1 93 ? -1.191 -3.666 -9.689 1.00 79.31 93 PHE A C 1
ATOM 741 O O . PHE A 1 93 ? -1.409 -3.911 -8.511 1.00 79.31 93 PHE A O 1
ATOM 748 N N . ASP A 1 94 ? -2.060 -3.998 -10.644 1.00 82.12 94 ASP A N 1
ATOM 749 C CA . ASP A 1 94 ? -3.274 -4.760 -10.351 1.00 82.12 94 ASP A CA 1
ATOM 750 C C . ASP A 1 94 ? -2.910 -6.119 -9.744 1.00 82.12 94 ASP A C 1
ATOM 752 O O . ASP A 1 94 ? -3.381 -6.456 -8.660 1.00 82.12 94 ASP A O 1
ATOM 756 N N . SER A 1 95 ? -1.951 -6.837 -10.336 1.00 80.94 95 SER A N 1
ATOM 757 C CA . SER A 1 95 ? -1.438 -8.091 -9.764 1.00 80.94 95 SER A CA 1
ATOM 758 C C . SER A 1 95 ? -0.892 -7.903 -8.338 1.00 80.94 95 SER A C 1
ATOM 760 O O . SER A 1 95 ? -1.161 -8.716 -7.448 1.00 80.94 95 SER A O 1
ATOM 762 N N . LEU A 1 96 ? -0.166 -6.807 -8.087 1.00 82.56 96 LEU A N 1
ATOM 763 C CA . LEU A 1 96 ? 0.291 -6.438 -6.743 1.00 82.56 96 LEU A CA 1
ATOM 764 C C . LEU A 1 96 ? -0.891 -6.179 -5.797 1.00 82.56 96 LEU A C 1
ATOM 766 O O . LEU A 1 96 ? -0.918 -6.717 -4.692 1.00 82.56 96 LEU A 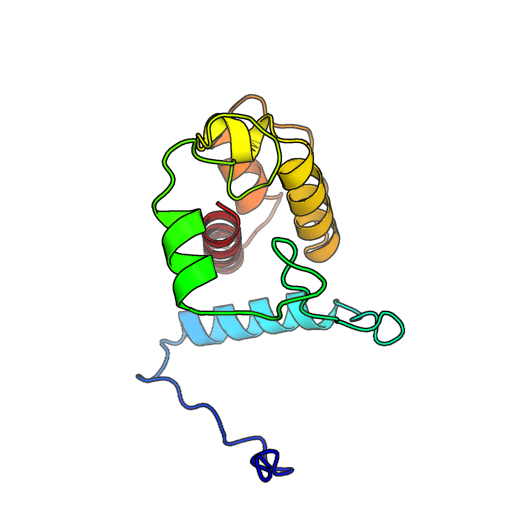O 1
ATOM 770 N N . TRP A 1 97 ? -1.888 -5.405 -6.221 1.00 81.75 97 TRP A N 1
ATOM 771 C CA . TRP A 1 97 ? -3.070 -5.088 -5.425 1.00 81.75 97 TRP A CA 1
ATOM 772 C C . TRP A 1 97 ? -3.917 -6.323 -5.130 1.00 81.75 97 TRP A C 1
ATOM 774 O O . TRP A 1 97 ? -4.406 -6.447 -4.008 1.00 81.75 97 TRP A O 1
ATOM 784 N N . GLN A 1 98 ? -4.060 -7.263 -6.067 1.00 80.81 98 GLN A N 1
ATOM 785 C CA . GLN A 1 98 ? -4.729 -8.542 -5.814 1.00 80.81 98 GLN A CA 1
ATOM 786 C C . GLN A 1 98 ? -3.973 -9.375 -4.777 1.00 80.81 98 GLN A C 1
ATOM 788 O O . GLN A 1 98 ? -4.594 -9.913 -3.860 1.00 80.81 98 GLN A O 1
ATOM 793 N N . ASN A 1 99 ? -2.640 -9.420 -4.851 1.00 78.69 99 ASN A N 1
ATOM 794 C CA . ASN A 1 99 ? -1.819 -10.093 -3.843 1.00 78.69 99 ASN A CA 1
ATOM 795 C C . ASN A 1 99 ? -1.947 -9.428 -2.466 1.00 78.69 99 ASN A C 1
ATOM 797 O O . ASN A 1 99 ? -2.146 -10.123 -1.471 1.00 78.69 99 ASN A O 1
ATOM 801 N N . VAL A 1 100 ? -1.908 -8.093 -2.399 1.00 81.00 100 VAL A N 1
ATOM 802 C CA . VAL A 1 100 ? -2.101 -7.334 -1.153 1.00 81.00 100 VAL A CA 1
ATOM 803 C C . VAL A 1 100 ? -3.493 -7.586 -0.576 1.00 81.00 100 VAL A C 1
ATOM 805 O O . VAL A 1 100 ? -3.608 -7.858 0.616 1.00 81.00 100 VAL A O 1
ATOM 808 N N . ARG A 1 101 ? -4.545 -7.549 -1.405 1.00 78.88 101 ARG A N 1
ATOM 809 C CA . ARG A 1 101 ? -5.936 -7.830 -1.007 1.00 78.88 101 ARG A CA 1
ATOM 810 C C . ARG A 1 101 ? -6.100 -9.263 -0.503 1.00 78.88 101 ARG A C 1
ATOM 812 O O . ARG A 1 101 ? -6.662 -9.462 0.572 1.00 78.88 101 ARG A O 1
ATOM 819 N N . SER A 1 102 ? -5.549 -10.238 -1.224 1.00 79.44 102 SER A N 1
ATOM 820 C CA . SER A 1 102 ? -5.531 -11.642 -0.808 1.00 79.44 102 SER A CA 1
ATOM 821 C C . SER A 1 102 ? -4.796 -11.819 0.519 1.00 79.44 102 SER A C 1
ATOM 823 O O . SER A 1 102 ? -5.280 -12.535 1.394 1.00 79.44 102 SER A O 1
ATOM 825 N N . TRP A 1 103 ? -3.660 -11.140 0.698 1.00 76.56 103 TRP A N 1
ATOM 826 C CA . TRP A 1 103 ? -2.875 -11.193 1.927 1.00 76.56 103 TRP A CA 1
ATOM 827 C C . TRP A 1 103 ? -3.673 -10.702 3.143 1.00 76.56 103 TRP A C 1
ATOM 829 O O . TRP A 1 103 ? -3.757 -11.395 4.156 1.00 76.56 103 TRP A O 1
ATOM 839 N N . ILE A 1 104 ? -4.312 -9.538 3.041 1.00 73.19 104 ILE A N 1
ATOM 840 C CA . ILE A 1 104 ? -5.095 -8.962 4.146 1.00 73.19 104 ILE A CA 1
ATOM 841 C C . ILE A 1 104 ? -6.504 -9.571 4.280 1.00 73.19 104 ILE A C 1
ATOM 843 O O . ILE A 1 104 ? -7.293 -9.114 5.113 1.00 73.19 104 ILE A O 1
ATOM 847 N N . GLY A 1 105 ? -6.841 -10.574 3.459 1.00 73.38 105 GLY A N 1
ATOM 848 C CA . GLY A 1 105 ? -8.151 -11.230 3.443 1.00 73.38 105 GLY A CA 1
ATOM 849 C C . GLY A 1 105 ? -9.298 -10.320 2.988 1.00 73.38 105 GLY A C 1
ATOM 850 O O . GLY A 1 105 ? -10.438 -10.502 3.417 1.00 73.38 105 GLY A O 1
ATOM 851 N N . VAL A 1 106 ? -9.006 -9.312 2.164 1.00 70.69 106 VAL A N 1
ATOM 852 C CA . VAL A 1 106 ? -9.991 -8.388 1.589 1.00 70.69 106 VAL A CA 1
ATOM 853 C C . VAL A 1 106 ? -10.376 -8.871 0.194 1.00 70.69 106 VAL A C 1
ATOM 855 O O . VAL A 1 106 ? -9.521 -9.143 -0.640 1.00 70.69 106 VAL A O 1
ATOM 858 N N . SER A 1 107 ? -11.677 -8.939 -0.076 1.00 66.12 107 SER A N 1
ATOM 859 C CA . SER A 1 107 ? -12.216 -9.192 -1.417 1.00 66.12 107 SER A CA 1
ATOM 860 C C . SER A 1 107 ? -13.075 -7.999 -1.829 1.00 66.12 107 SER A C 1
ATOM 862 O O . SER A 1 107 ? -13.786 -7.431 -1.000 1.00 66.12 107 SER A O 1
ATOM 864 N N . GLY A 1 108 ? -12.973 -7.550 -3.080 1.00 65.69 108 GLY A N 1
ATOM 865 C CA . GLY A 1 108 ? -13.626 -6.313 -3.504 1.00 65.69 108 GLY A CA 1
ATOM 866 C C . GLY A 1 108 ? -13.735 -6.165 -5.015 1.00 65.69 108 GLY A C 1
ATOM 867 O O . GLY A 1 108 ? -12.993 -6.788 -5.766 1.00 65.69 108 GLY A O 1
ATOM 868 N N . VAL A 1 109 ? -14.698 -5.345 -5.435 1.00 62.72 109 VAL A N 1
ATOM 869 C CA . VAL A 1 109 ? -14.977 -5.022 -6.842 1.00 62.72 109 VAL A CA 1
ATOM 870 C C . VAL A 1 109 ? -13.998 -3.961 -7.344 1.00 62.72 109 VAL A C 1
ATOM 872 O O . VAL A 1 109 ? -13.716 -3.007 -6.612 1.00 62.72 109 VAL A O 1
ATOM 875 N N . GLU A 1 110 ? -13.567 -4.103 -8.599 1.00 63.22 110 GLU A N 1
ATOM 876 C CA . GLU A 1 110 ? -12.771 -3.132 -9.358 1.00 63.22 110 GLU A CA 1
ATOM 877 C C . GLU A 1 110 ? -13.310 -1.694 -9.175 1.00 63.22 110 GLU A C 1
ATOM 879 O O . GLU A 1 110 ? -14.497 -1.438 -9.420 1.00 63.22 110 GLU A O 1
ATOM 884 N N . PRO A 1 111 ? -12.497 -0.757 -8.666 1.00 67.62 111 PRO A N 1
ATOM 885 C CA . PRO A 1 111 ? -12.903 0.631 -8.495 1.00 67.62 111 PRO A CA 1
ATOM 886 C C . PRO A 1 111 ? -12.795 1.423 -9.802 1.00 67.62 111 PRO A C 1
ATOM 888 O O . PRO A 1 111 ? -11.905 1.197 -10.615 1.00 67.62 111 PRO A O 1
ATOM 891 N N . TYR A 1 112 ? -13.699 2.388 -9.984 1.00 72.31 112 TYR A N 1
ATOM 892 C CA . TYR A 1 112 ? -13.734 3.246 -11.179 1.00 72.31 112 TYR A CA 1
ATOM 893 C C . TYR A 1 112 ? -12.853 4.496 -11.048 1.00 72.31 112 TYR A C 1
ATOM 895 O O . TYR A 1 112 ? -12.497 5.108 -12.053 1.00 72.31 112 TYR A O 1
ATOM 903 N N . ASP A 1 113 ? -12.509 4.885 -9.818 1.00 80.94 113 ASP A N 1
ATOM 904 C CA . ASP A 1 113 ? -11.631 6.012 -9.527 1.00 80.94 113 ASP A CA 1
ATOM 905 C C . ASP A 1 113 ? -10.781 5.765 -8.265 1.00 80.94 113 ASP A C 1
ATOM 907 O O . ASP A 1 113 ? -11.020 4.843 -7.480 1.00 80.94 113 ASP A O 1
ATOM 911 N N . ILE A 1 114 ? -9.751 6.596 -8.079 1.00 83.25 114 ILE A N 1
ATOM 912 C CA . ILE A 1 114 ? -8.768 6.462 -6.992 1.00 83.25 114 ILE A CA 1
ATOM 913 C C . ILE A 1 114 ? -9.428 6.627 -5.613 1.00 83.25 114 ILE A C 1
ATOM 915 O O . ILE A 1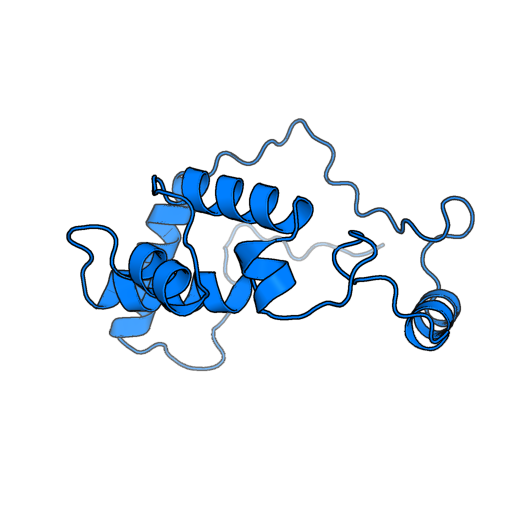 114 ? -9.047 5.943 -4.660 1.00 83.25 114 ILE A O 1
ATOM 919 N N . CYS A 1 115 ? -10.411 7.521 -5.489 1.00 82.69 115 CYS A N 1
ATOM 920 C CA . CYS A 1 115 ? -11.098 7.782 -4.226 1.00 82.69 115 CYS A CA 1
ATOM 921 C C . CYS A 1 115 ? -11.954 6.582 -3.815 1.00 82.69 115 CYS A C 1
ATOM 923 O O . CYS A 1 115 ? -11.947 6.201 -2.644 1.00 82.69 115 CYS A O 1
ATOM 925 N N . ASP A 1 116 ? -12.640 5.961 -4.772 1.00 83.50 116 ASP A N 1
ATOM 926 C CA . ASP A 1 116 ? -13.408 4.734 -4.579 1.00 83.50 116 ASP A CA 1
ATOM 927 C C . ASP A 1 116 ? -12.489 3.560 -4.212 1.00 83.50 116 ASP A C 1
ATOM 929 O O . ASP A 1 116 ? -12.782 2.830 -3.262 1.00 83.50 116 ASP A O 1
ATOM 933 N N . HIS A 1 117 ? -11.325 3.431 -4.867 1.00 84.75 117 HIS A N 1
ATOM 934 C CA . HIS A 1 117 ? -10.311 2.441 -4.484 1.00 84.75 117 HIS A CA 1
ATOM 935 C C . HIS A 1 117 ? -9.869 2.637 -3.030 1.00 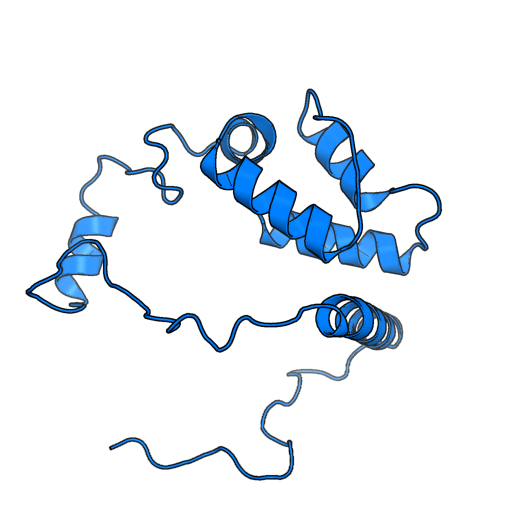84.75 117 HIS A C 1
ATOM 937 O O . HIS A 1 117 ? -9.875 1.692 -2.238 1.00 84.75 117 HIS A O 1
ATOM 943 N N . PHE A 1 118 ? -9.483 3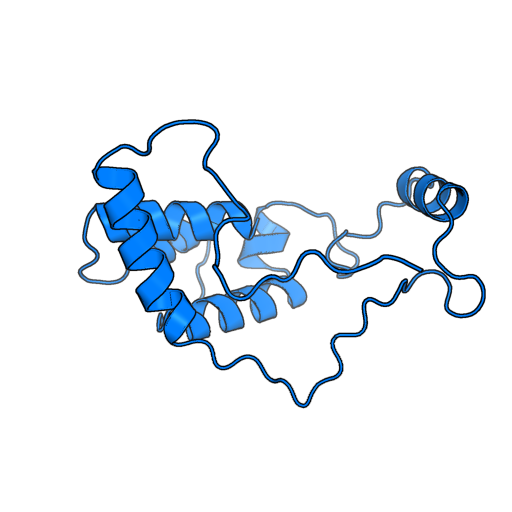.860 -2.662 1.00 84.62 118 PHE A N 1
ATOM 944 C CA . PHE A 1 118 ? -9.043 4.187 -1.308 1.00 84.62 118 PHE A CA 1
ATOM 945 C C . PHE A 1 118 ? -10.145 3.922 -0.280 1.00 84.62 118 PHE A C 1
ATOM 947 O O . PHE A 1 118 ? -9.901 3.285 0.747 1.00 84.62 118 PHE A O 1
ATOM 954 N N . PHE A 1 119 ? -11.371 4.370 -0.552 1.00 83.50 119 PHE A N 1
ATOM 955 C CA . PHE A 1 119 ? -12.498 4.198 0.355 1.00 83.50 119 PHE A CA 1
ATOM 956 C C . PHE A 1 119 ? -12.826 2.717 0.566 1.00 83.50 119 PHE A C 1
ATOM 958 O O . PHE A 1 119 ? -12.864 2.265 1.711 1.00 83.50 119 PHE A O 1
ATOM 965 N N . LYS A 1 120 ? -12.976 1.938 -0.513 1.00 81.25 120 LYS A N 1
ATOM 966 C CA . LYS A 1 120 ? -13.253 0.494 -0.440 1.00 81.25 120 LYS A CA 1
ATOM 967 C C . LYS A 1 120 ? -12.142 -0.275 0.272 1.00 81.25 120 LYS A C 1
ATOM 969 O O . LYS A 1 120 ? -12.437 -1.166 1.065 1.00 81.25 120 LYS A O 1
ATOM 974 N N . PHE A 1 121 ? -10.881 0.084 0.022 1.00 82.56 121 PHE A N 1
ATOM 975 C CA . PHE A 1 121 ? -9.733 -0.550 0.666 1.00 82.56 121 PHE A CA 1
ATOM 976 C C . PHE A 1 121 ? -9.696 -0.268 2.172 1.00 82.56 121 PHE A C 1
ATOM 978 O O . PHE A 1 121 ? -9.504 -1.176 2.973 1.00 82.56 121 PHE A O 1
ATOM 985 N N . THR A 1 122 ? -9.915 0.986 2.570 1.00 82.38 122 THR A N 1
ATOM 986 C CA . THR A 1 122 ? -9.751 1.435 3.964 1.00 82.38 122 THR A CA 1
ATOM 987 C C . THR A 1 122 ? -10.975 1.175 4.843 1.00 82.38 122 THR A C 1
ATOM 989 O O . THR A 1 122 ? -10.830 0.985 6.051 1.00 82.38 122 THR A O 1
ATOM 992 N N . HIS A 1 123 ? -12.172 1.142 4.253 1.00 77.06 123 HIS A N 1
ATOM 993 C CA . HIS A 1 123 ? -13.455 1.000 4.952 1.00 77.06 123 HIS A CA 1
ATOM 994 C C . HIS A 1 123 ? -14.157 -0.322 4.638 1.00 77.06 123 HIS A C 1
ATOM 996 O O . HIS A 1 123 ? -15.387 -0.402 4.705 1.00 77.06 123 HIS A O 1
ATOM 1002 N N . HIS A 1 124 ? -13.393 -1.369 4.311 1.00 70.94 124 HIS A N 1
ATOM 1003 C CA . HIS A 1 124 ? -13.958 -2.703 4.150 1.00 70.94 124 HIS A CA 1
ATOM 1004 C C . HIS A 1 124 ? -14.862 -3.039 5.349 1.00 70.94 124 HIS A C 1
ATOM 1006 O O . HIS A 1 124 ? -14.487 -2.813 6.503 1.00 70.94 124 HIS A O 1
ATOM 1012 N N . ILE A 1 125 ? -16.074 -3.523 5.050 1.00 57.16 125 ILE A N 1
ATOM 1013 C CA . ILE A 1 125 ? -17.245 -3.529 5.942 1.00 57.16 125 ILE A CA 1
ATOM 1014 C C . ILE A 1 125 ? -16.865 -3.913 7.381 1.00 57.16 125 ILE A C 1
ATOM 1016 O O . ILE A 1 125 ? -16.413 -5.027 7.643 1.00 57.16 125 ILE A O 1
ATOM 1020 N N . GLY A 1 126 ? -17.076 -2.972 8.309 1.00 61.47 126 GLY A N 1
ATOM 1021 C CA . GLY A 1 126 ? -16.903 -3.179 9.750 1.00 61.47 126 GLY A CA 1
ATOM 1022 C C . GLY A 1 126 ? -15.500 -2.915 10.313 1.00 61.47 126 GLY A C 1
ATOM 1023 O O . GLY A 1 126 ? -15.211 -3.383 11.415 1.00 61.47 126 GLY A O 1
ATOM 1024 N N . SER A 1 127 ? -14.618 -2.193 9.608 1.00 67.56 127 SER A N 1
ATOM 1025 C CA . SER A 1 127 ? -13.278 -1.872 10.120 1.00 67.56 127 SER A CA 1
ATOM 1026 C C . SER A 1 127 ? -13.311 -0.913 11.324 1.00 67.56 127 SER A C 1
ATOM 1028 O O . SER A 1 127 ? -14.056 0.067 11.373 1.00 67.56 127 SER A O 1
ATOM 1030 N N . SER A 1 128 ? -12.490 -1.202 12.339 1.00 78.25 128 SER A N 1
ATOM 1031 C CA . SER A 1 128 ? -12.265 -0.277 13.454 1.00 78.25 128 SER A CA 1
ATOM 1032 C C . SER A 1 128 ? -11.464 0.940 12.971 1.00 78.25 128 SER A C 1
ATOM 1034 O O . SER A 1 128 ? -10.731 0.846 11.991 1.00 78.25 128 SER A O 1
ATOM 1036 N N . LYS A 1 129 ? -11.518 2.074 13.688 1.00 79.31 129 LYS A N 1
ATOM 1037 C CA . LYS A 1 129 ? -10.697 3.257 13.348 1.00 79.31 129 LYS A CA 1
ATOM 1038 C C . LYS A 1 129 ? -9.201 2.931 13.232 1.00 79.31 129 LYS A C 1
ATOM 1040 O O . LYS A 1 129 ? -8.529 3.510 12.391 1.00 79.31 129 LYS A O 1
ATOM 1045 N N . LYS A 1 130 ? -8.696 2.006 14.058 1.00 77.75 130 LYS A N 1
ATOM 1046 C CA . LYS A 1 130 ? -7.290 1.569 14.044 1.00 77.75 130 LYS A CA 1
ATOM 1047 C C . LYS A 1 130 ? -6.991 0.771 12.775 1.00 77.75 130 LYS A C 1
ATOM 1049 O O . LYS A 1 130 ? -6.082 1.134 12.036 1.00 77.75 130 LYS A O 1
ATOM 1054 N N . ARG A 1 131 ? -7.869 -0.178 12.438 1.00 78.19 131 ARG A N 1
ATOM 1055 C CA . ARG A 1 131 ? -7.803 -0.948 11.192 1.00 78.19 131 ARG A CA 1
ATOM 1056 C C . ARG A 1 131 ? -7.831 -0.054 9.962 1.00 78.19 131 ARG A C 1
ATOM 1058 O O . ARG A 1 131 ? -7.034 -0.238 9.052 1.00 78.19 131 ARG A O 1
ATOM 1065 N N . THR A 1 132 ? -8.716 0.943 9.945 1.00 83.00 132 THR A N 1
ATOM 1066 C CA . THR A 1 132 ? -8.787 1.932 8.863 1.00 83.00 132 THR A CA 1
ATOM 1067 C C . THR A 1 132 ? -7.472 2.698 8.740 1.00 83.00 132 THR A C 1
ATOM 1069 O O . THR A 1 132 ? -6.936 2.775 7.640 1.00 83.00 132 THR A O 1
ATOM 1072 N N . SER A 1 133 ? -6.913 3.215 9.841 1.00 83.75 133 SER A N 1
ATOM 1073 C CA . SER A 1 133 ? -5.612 3.902 9.818 1.00 83.75 133 SER A CA 1
ATOM 1074 C C . SER A 1 133 ? -4.482 2.996 9.323 1.00 83.75 133 SER A C 1
ATOM 1076 O O . SER A 1 133 ? -3.629 3.442 8.560 1.00 83.75 133 SER A O 1
ATOM 1078 N N . PHE A 1 134 ? -4.483 1.716 9.701 1.00 81.44 134 PHE A N 1
ATOM 1079 C CA . PHE A 1 134 ? -3.500 0.753 9.209 1.00 81.44 134 PHE A CA 1
ATOM 1080 C C . PHE A 1 134 ? -3.628 0.508 7.698 1.00 81.44 134 PHE A C 1
ATOM 1082 O O . PHE A 1 134 ? -2.643 0.574 6.964 1.00 81.44 134 PHE A O 1
ATOM 1089 N N . LEU A 1 135 ? -4.850 0.288 7.212 1.00 83.19 135 LEU A N 1
ATOM 1090 C CA . LEU A 1 135 ? -5.119 0.092 5.788 1.00 83.19 135 LEU A CA 1
ATOM 1091 C C . LEU A 1 135 ? -4.793 1.354 4.972 1.00 83.19 135 LEU A C 1
ATOM 1093 O O . LEU A 1 135 ? -4.322 1.249 3.846 1.00 83.19 135 LEU A O 1
ATOM 1097 N N . GLN A 1 136 ? -4.956 2.550 5.541 1.00 86.38 136 GLN A N 1
ATOM 1098 C CA . GLN A 1 136 ? -4.493 3.789 4.905 1.00 86.38 136 GLN A CA 1
ATOM 1099 C C . GLN A 1 136 ? -2.974 3.800 4.713 1.00 86.38 136 GLN A C 1
ATOM 1101 O O . GLN A 1 136 ? -2.501 4.203 3.653 1.00 86.38 136 GLN A O 1
ATOM 1106 N N . LEU A 1 137 ? -2.211 3.330 5.705 1.00 82.75 137 LEU A N 1
ATOM 1107 C CA . LEU A 1 137 ? -0.755 3.233 5.601 1.00 82.75 137 LEU A CA 1
ATOM 1108 C C . LEU A 1 137 ? -0.330 2.218 4.540 1.00 82.75 137 LEU A C 1
ATOM 1110 O O . LEU A 1 137 ? 0.517 2.550 3.719 1.00 82.75 137 LEU A O 1
ATOM 1114 N N . ILE A 1 138 ? -0.935 1.024 4.510 1.00 82.00 138 ILE A N 1
ATOM 1115 C CA . ILE A 1 138 ? -0.651 0.041 3.450 1.00 82.00 138 ILE A CA 1
ATOM 1116 C C . ILE A 1 138 ? -0.935 0.654 2.082 1.00 82.00 138 ILE A C 1
ATOM 1118 O O . ILE A 1 138 ? -0.100 0.568 1.188 1.00 82.00 138 ILE A O 1
ATOM 1122 N N . TRP A 1 139 ? -2.086 1.310 1.931 1.00 85.44 139 TRP A N 1
ATOM 1123 C CA . TRP A 1 139 ? -2.459 1.912 0.660 1.00 85.44 139 TRP A CA 1
ATOM 1124 C C . TRP A 1 139 ? -1.434 2.954 0.194 1.00 85.44 139 TRP A C 1
ATOM 1126 O O . TRP A 1 139 ? -1.040 2.938 -0.966 1.00 85.44 139 TRP A O 1
ATOM 1136 N N . LEU A 1 140 ? -0.952 3.808 1.104 1.00 83.12 140 LEU A N 1
ATOM 1137 C CA . LEU A 1 140 ? 0.078 4.813 0.814 1.00 83.12 140 LEU A CA 1
ATOM 1138 C C . LEU A 1 140 ? 1.463 4.216 0.523 1.00 83.12 140 LEU A C 1
ATOM 1140 O O . LEU A 1 140 ? 2.265 4.877 -0.123 1.00 83.12 140 LEU A O 1
ATOM 1144 N N . LEU A 1 141 ? 1.767 3.014 1.016 1.00 80.12 141 LEU A N 1
ATOM 1145 C CA . LEU A 1 141 ? 3.042 2.331 0.760 1.00 80.12 141 LEU A CA 1
ATOM 1146 C C . LEU A 1 141 ? 3.057 1.580 -0.578 1.00 80.12 141 LEU A C 1
ATOM 1148 O O . LEU A 1 141 ? 4.132 1.266 -1.085 1.00 80.12 141 LEU A O 1
ATOM 1152 N N . CYS A 1 142 ? 1.883 1.277 -1.131 1.00 74.69 142 CYS A N 1
ATOM 1153 C CA . CYS A 1 142 ? 1.719 0.580 -2.406 1.00 74.69 142 CYS A CA 1
ATOM 1154 C C . CYS A 1 142 ? 1.593 1.524 -3.619 1.00 74.69 142 CYS A C 1
ATOM 1156 O O . CYS A 1 142 ? 1.431 1.025 -4.730 1.00 74.69 142 CYS A O 1
ATOM 1158 N N . VAL A 1 143 ? 1.645 2.849 -3.425 1.00 69.06 143 VAL A N 1
ATOM 1159 C CA . VAL A 1 143 ? 1.576 3.898 -4.468 1.00 69.06 143 VAL A CA 1
ATOM 1160 C C . VAL A 1 143 ? 2.899 4.649 -4.532 1.00 69.06 143 VAL A C 1
ATOM 1162 O O . VAL A 1 143 ? 3.403 4.851 -5.659 1.00 69.06 143 VAL A O 1
#

Radius of gyration: 19.33 Å; chains: 1; bounding box: 50×33×44 Å

Foldseek 3Di:
DDDDPDDPPPPDDDDPDDDDPLVVVLVVVVCVLCVLDDPPPVDPPDPDPVVDPPDPDDPVVVVCLVPVPPDCPPLNQRDDDDPCCLQQNRPSNVVVVVVVCVSNVHDDDRDPDPVRSLCCQLCVDPDDPSSSVSSNVVVVVSD

Organism: Medicago truncatula (NCBI:txid3880)